Protein AF-A0A1B8P0X5-F1 (afdb_monomer_lite)

Organism: Halomonas elongata (NCBI:txid2746)

pLDDT: mean 82.79, std 17.25, range [41.31, 97.12]

Structure (mmCIF, N/CA/C/O backbone):
data_AF-A0A1B8P0X5-F1
#
_entry.id   AF-A0A1B8P0X5-F1
#
loop_
_atom_site.group_PDB
_atom_site.id
_atom_site.type_symbol
_atom_site.label_atom_id
_atom_site.label_alt_id
_atom_site.label_comp_id
_atom_site.label_asym_id
_atom_site.label_entity_id
_atom_site.label_seq_id
_atom_site.pdbx_PDB_ins_code
_atom_site.Cartn_x
_atom_site.Cartn_y
_atom_site.Cartn_z
_atom_site.occupancy
_atom_site.B_iso_or_equiv
_atom_site.auth_seq_id
_atom_site.auth_comp_id
_atom_site.auth_asym_id
_atom_site.auth_atom_id
_atom_site.pdbx_PDB_model_num
ATOM 1 N N . MET A 1 1 ? -9.052 -0.263 -9.896 1.00 55.03 1 MET A N 1
ATOM 2 C CA . MET A 1 1 ? -9.840 -1.357 -9.265 1.00 55.03 1 MET A CA 1
ATOM 3 C C . MET A 1 1 ? -11.222 -0.806 -8.952 1.00 55.03 1 MET A C 1
ATOM 5 O O . MET A 1 1 ? -11.283 0.296 -8.438 1.00 55.03 1 MET A O 1
ATOM 9 N N . GLY A 1 2 ? -12.303 -1.525 -9.270 1.00 65.44 2 GLY A N 1
ATOM 10 C CA . GLY A 1 2 ? -13.667 -1.032 -9.063 1.00 65.44 2 GLY A CA 1
ATOM 11 C C . GLY A 1 2 ? -14.715 -2.145 -9.053 1.00 65.44 2 GLY A C 1
ATOM 12 O O . GLY A 1 2 ? -14.445 -3.288 -9.429 1.00 65.44 2 GLY A O 1
ATOM 13 N N . GLY A 1 3 ? -15.936 -1.839 -8.618 1.00 81.81 3 GLY A N 1
ATOM 14 C CA . GLY A 1 3 ? -17.064 -2.768 -8.729 1.00 81.81 3 GLY A CA 1
ATOM 15 C C . GLY A 1 3 ? -17.113 -3.838 -7.632 1.00 81.81 3 GLY A C 1
ATOM 16 O O . GLY A 1 3 ? -17.113 -3.524 -6.446 1.00 81.81 3 GLY A O 1
ATOM 17 N N . ALA A 1 4 ? -17.271 -5.115 -7.999 1.00 87.31 4 ALA A N 1
ATOM 18 C CA . ALA A 1 4 ? -17.548 -6.180 -7.025 1.00 87.31 4 ALA A CA 1
ATOM 19 C C . ALA A 1 4 ? -16.382 -6.444 -6.058 1.00 87.31 4 ALA A C 1
ATOM 21 O O . ALA A 1 4 ? -16.623 -6.708 -4.882 1.00 87.31 4 ALA A O 1
ATOM 22 N N . TYR A 1 5 ? -15.143 -6.341 -6.544 1.00 85.75 5 TYR A N 1
ATOM 23 C CA . TYR A 1 5 ? -13.946 -6.558 -5.735 1.00 85.75 5 TYR A CA 1
ATOM 24 C C . TYR A 1 5 ? -13.757 -5.453 -4.689 1.00 85.75 5 TYR A C 1
ATOM 26 O O . TYR A 1 5 ? -13.613 -5.744 -3.507 1.00 85.75 5 TYR A O 1
ATOM 34 N N . GLU A 1 6 ? -13.869 -4.187 -5.095 1.00 87.31 6 GLU A N 1
ATOM 35 C CA . GLU A 1 6 ? -13.819 -3.041 -4.179 1.00 87.31 6 GLU A CA 1
ATOM 36 C C . GLU A 1 6 ? -14.911 -3.135 -3.103 1.00 87.31 6 GLU A C 1
ATOM 38 O O . GLU A 1 6 ? -14.628 -3.029 -1.913 1.00 87.31 6 GLU A O 1
ATOM 43 N N . ARG A 1 7 ? -16.153 -3.467 -3.489 1.00 90.12 7 ARG A N 1
ATOM 44 C CA . ARG A 1 7 ? -17.245 -3.680 -2.523 1.00 90.12 7 ARG A CA 1
ATOM 45 C C . ARG A 1 7 ? -16.972 -4.822 -1.545 1.00 90.12 7 ARG A C 1
ATOM 47 O O . ARG A 1 7 ? -17.414 -4.749 -0.399 1.00 90.12 7 ARG A O 1
ATOM 54 N N . ALA A 1 8 ? -16.299 -5.884 -1.987 1.00 92.56 8 ALA A N 1
ATOM 55 C CA . ALA A 1 8 ? -15.920 -6.986 -1.111 1.00 92.56 8 ALA A CA 1
ATOM 56 C C . ALA A 1 8 ? -14.885 -6.525 -0.076 1.00 92.56 8 ALA A C 1
ATOM 58 O O . ALA A 1 8 ? -15.072 -6.784 1.111 1.00 92.56 8 ALA A O 1
ATOM 59 N N . GLN A 1 9 ? -13.862 -5.781 -0.501 1.00 93.44 9 GLN A N 1
ATOM 60 C CA . GLN A 1 9 ? -12.856 -5.213 0.400 1.00 93.44 9 GLN A CA 1
ATOM 61 C C . GLN A 1 9 ? -13.464 -4.204 1.378 1.00 93.44 9 GLN A C 1
ATOM 63 O O . GLN A 1 9 ? -13.203 -4.292 2.576 1.00 93.44 9 GLN A O 1
ATOM 68 N N . GLN A 1 10 ? -14.363 -3.333 0.909 1.00 93.94 10 GLN A N 1
ATOM 69 C CA . GLN A 1 10 ? -15.060 -2.379 1.772 1.00 93.94 10 GLN A CA 1
ATOM 70 C C . GLN A 1 10 ? -15.780 -3.082 2.926 1.00 93.94 10 GLN A C 1
ATOM 72 O O . GLN A 1 10 ? -15.683 -2.659 4.075 1.00 93.94 10 GLN A O 1
ATOM 77 N N . ARG A 1 11 ? -16.503 -4.170 2.630 1.00 94.88 11 ARG A N 1
ATOM 78 C CA . ARG A 1 11 ? -17.287 -4.904 3.632 1.00 94.88 11 ARG A CA 1
ATOM 79 C C . ARG A 1 11 ? -16.433 -5.790 4.532 1.00 94.88 11 ARG A C 1
ATOM 81 O O . ARG A 1 11 ? -16.742 -5.913 5.710 1.00 94.88 11 ARG A O 1
ATOM 88 N N . ALA A 1 12 ? -15.422 -6.450 3.974 1.00 95.50 12 ALA A N 1
ATOM 89 C CA . ALA A 1 12 ? -14.657 -7.464 4.692 1.00 95.50 12 ALA A CA 1
ATOM 90 C C . ALA A 1 12 ? -13.438 -6.899 5.433 1.00 95.50 12 ALA A C 1
ATOM 92 O O . ALA A 1 12 ? -13.010 -7.500 6.414 1.00 95.50 12 ALA A O 1
ATOM 93 N N . LEU A 1 13 ? -12.870 -5.786 4.958 1.00 94.06 13 LEU A N 1
ATOM 94 C CA . LEU A 1 13 ? -11.587 -5.259 5.425 1.00 94.06 13 LEU A CA 1
ATOM 95 C C . LEU A 1 13 ? -11.709 -3.813 5.906 1.00 94.06 13 LEU A C 1
ATOM 97 O O . LEU A 1 13 ? -11.420 -3.541 7.068 1.00 94.06 13 LEU A O 1
ATOM 101 N N . PHE A 1 14 ? -12.160 -2.897 5.044 1.00 95.12 14 PHE A N 1
ATOM 102 C CA . PHE A 1 14 ? -12.044 -1.459 5.312 1.00 95.12 14 PH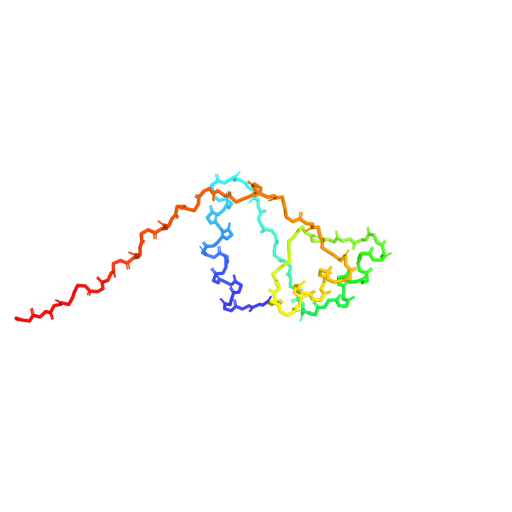E A CA 1
ATOM 103 C C . PHE A 1 14 ? -13.011 -0.988 6.399 1.00 95.12 14 PHE A C 1
ATOM 105 O O . PHE A 1 14 ? -12.576 -0.401 7.383 1.00 95.12 14 PHE A O 1
ATOM 112 N N . ALA A 1 15 ? -14.305 -1.311 6.289 1.00 96.00 15 ALA A N 1
ATOM 113 C CA . ALA A 1 15 ? -15.277 -0.919 7.308 1.00 96.00 15 ALA A CA 1
ATOM 114 C C . ALA A 1 15 ? -14.976 -1.533 8.694 1.00 96.00 15 ALA A C 1
ATOM 116 O O . ALA A 1 15 ? -14.957 -0.771 9.659 1.00 96.00 15 ALA A O 1
ATOM 117 N N . PRO A 1 16 ? -14.653 -2.840 8.829 1.00 96.69 16 PRO A N 1
ATOM 118 C CA . PRO A 1 16 ? -14.245 -3.406 10.119 1.00 96.69 16 PRO A CA 1
ATOM 119 C C . PRO A 1 16 ? -12.964 -2.783 10.688 1.00 96.69 16 PRO A C 1
ATOM 121 O O . PRO A 1 16 ? -12.859 -2.588 11.897 1.00 96.69 16 PRO A O 1
ATOM 124 N N . PHE A 1 17 ? -11.985 -2.459 9.836 1.00 95.38 17 PHE A N 1
ATOM 125 C CA . PHE A 1 17 ? -10.767 -1.772 10.265 1.00 95.38 17 PHE A CA 1
ATOM 126 C C . PHE A 1 17 ? -11.076 -0.374 10.807 1.00 95.38 17 PHE A C 1
ATOM 128 O O . PHE A 1 17 ? -10.630 -0.032 11.904 1.00 95.38 17 PHE A O 1
ATOM 135 N N . THR A 1 18 ? -11.874 0.413 10.082 1.00 97.12 18 THR A N 1
ATOM 136 C CA . THR A 1 18 ? -12.291 1.748 10.521 1.00 97.12 18 THR A CA 1
ATOM 137 C C . THR A 1 18 ? -13.118 1.681 11.802 1.00 97.12 18 THR A C 1
ATOM 139 O O . THR A 1 18 ? -12.893 2.483 12.700 1.00 97.12 18 THR A O 1
ATOM 142 N N . GLU A 1 19 ? -14.016 0.704 11.947 1.00 97.00 19 GLU A N 1
ATOM 143 C CA . GLU A 1 19 ? -14.784 0.502 13.183 1.00 97.00 19 GLU A CA 1
ATOM 144 C C . GLU A 1 19 ? -13.874 0.182 14.381 1.00 97.00 19 GLU A C 1
ATOM 146 O O . GLU A 1 19 ? -14.057 0.738 15.463 1.00 97.00 19 GLU A O 1
ATOM 151 N N . ALA A 1 20 ? -12.866 -0.675 14.195 1.00 96.00 20 ALA A N 1
ATOM 152 C CA . ALA A 1 20 ? -11.983 -1.101 15.279 1.00 96.00 20 ALA A CA 1
ATOM 153 C C . ALA A 1 20 ? -10.923 -0.056 15.667 1.00 96.00 20 ALA A C 1
ATOM 155 O O . ALA A 1 20 ? -10.454 -0.058 16.806 1.00 96.00 20 ALA A O 1
ATOM 156 N N . THR A 1 21 ? -10.505 0.799 14.730 1.00 96.75 21 THR A N 1
ATOM 157 C CA . THR A 1 21 ? -9.363 1.716 14.917 1.00 96.75 21 THR A CA 1
ATOM 158 C C . THR A 1 21 ? -9.743 3.193 14.915 1.00 96.75 21 THR A C 1
ATOM 160 O O . THR A 1 21 ? -8.967 4.018 15.389 1.00 96.75 21 THR A O 1
ATOM 163 N N . GLY A 1 22 ? -10.909 3.542 14.369 1.00 96.94 22 GLY A N 1
ATOM 164 C CA . GLY A 1 22 ? -11.305 4.922 14.087 1.00 96.94 22 GLY A CA 1
ATOM 165 C C . GLY A 1 22 ? -10.592 5.555 12.886 1.00 96.94 22 GLY A C 1
ATOM 166 O O . GLY A 1 22 ? -10.851 6.718 12.591 1.00 96.94 22 GLY A O 1
ATOM 167 N N . ILE A 1 23 ? -9.710 4.827 12.189 1.00 96.75 23 ILE A N 1
ATOM 168 C CA . ILE A 1 23 ? -8.954 5.345 11.043 1.00 96.75 23 ILE A CA 1
ATOM 169 C C . ILE A 1 23 ? -9.793 5.165 9.765 1.00 96.75 23 ILE A C 1
ATOM 171 O O . ILE A 1 23 ? -10.133 4.025 9.421 1.00 96.75 23 ILE A O 1
ATOM 175 N N . PRO A 1 24 ? -10.157 6.250 9.054 1.00 95.25 24 PRO A N 1
ATOM 176 C CA . PRO A 1 24 ? -10.890 6.144 7.799 1.00 95.25 24 PRO A CA 1
ATOM 177 C C . PRO A 1 24 ? -10.003 5.550 6.701 1.00 95.25 24 PRO A C 1
ATOM 179 O O . PRO A 1 24 ? -8.801 5.795 6.660 1.00 95.25 24 PRO A O 1
ATOM 182 N N . VAL A 1 25 ? -10.611 4.776 5.802 1.00 94.81 25 VAL A N 1
ATOM 183 C CA . VAL A 1 25 ? -9.952 4.281 4.588 1.00 94.81 25 VAL A CA 1
ATOM 184 C C . VAL A 1 25 ? -10.536 5.019 3.394 1.00 94.81 25 VAL A C 1
ATOM 186 O O . VAL A 1 25 ? -11.716 4.853 3.078 1.00 94.81 25 VAL A O 1
ATOM 189 N N . GLU A 1 26 ? -9.707 5.822 2.736 1.00 92.50 26 GLU A N 1
ATOM 190 C CA . GLU A 1 26 ? -10.030 6.449 1.458 1.00 92.50 26 GLU A CA 1
ATOM 191 C C . GLU A 1 26 ? -9.536 5.543 0.330 1.00 92.50 26 GLU A C 1
ATOM 193 O O . GLU A 1 26 ? -8.398 5.075 0.337 1.00 92.50 26 GLU A O 1
ATOM 198 N N . VAL A 1 27 ? -10.426 5.224 -0.610 1.00 89.50 27 VAL A N 1
ATOM 199 C CA . VAL A 1 27 ? -10.130 4.290 -1.698 1.00 89.50 27 VAL A CA 1
ATOM 200 C C . VAL A 1 27 ? -10.052 5.069 -2.995 1.00 89.50 27 VAL A C 1
ATOM 202 O O . VAL A 1 27 ? -11.054 5.611 -3.459 1.00 89.50 27 VAL A O 1
ATOM 205 N N . GLU A 1 28 ? -8.875 5.067 -3.608 1.00 87.25 28 GLU A N 1
ATOM 206 C CA . GLU A 1 28 ? -8.691 5.596 -4.952 1.00 87.25 28 GLU A CA 1
ATOM 207 C C . GLU A 1 28 ? -8.639 4.480 -5.992 1.00 87.25 28 GLU A C 1
ATOM 209 O O . GLU A 1 28 ? -8.104 3.386 -5.768 1.00 87.25 28 GLU A O 1
ATOM 214 N N . GLN A 1 29 ? -9.204 4.756 -7.168 1.00 79.56 29 GLN A N 1
ATOM 215 C CA . GLN A 1 29 ? -9.111 3.818 -8.272 1.00 79.56 29 GLN A CA 1
ATOM 216 C C . GLN A 1 29 ? -7.741 3.914 -8.924 1.00 79.56 29 GLN A C 1
ATOM 218 O O . GLN A 1 29 ? -7.448 4.832 -9.678 1.00 79.56 29 GLN A O 1
ATOM 223 N N . TYR A 1 30 ? -6.939 2.888 -8.672 1.00 74.44 30 TYR A N 1
ATOM 224 C CA . TYR A 1 30 ? -5.708 2.640 -9.398 1.00 74.44 30 TYR A CA 1
ATOM 225 C C . TYR A 1 30 ? -5.968 1.715 -10.594 1.00 74.44 30 TYR A C 1
ATOM 227 O O . TYR A 1 30 ? -6.468 0.591 -10.423 1.00 74.44 30 TYR A O 1
ATOM 235 N N . ASP A 1 31 ? -5.634 2.174 -11.802 1.00 73.19 31 ASP A N 1
ATOM 236 C CA . ASP A 1 31 ? -5.835 1.429 -13.056 1.00 73.19 31 ASP A CA 1
ATOM 237 C C . ASP A 1 31 ? -4.794 0.320 -13.276 1.00 73.19 31 ASP A C 1
ATOM 239 O O . ASP A 1 31 ? -4.962 -0.554 -14.131 1.00 73.19 31 ASP A O 1
ATOM 243 N N . GLY A 1 32 ? -3.761 0.278 -12.432 1.00 72.44 32 GLY A N 1
ATOM 244 C CA . GLY A 1 32 ? -2.793 -0.808 -12.387 1.00 72.44 32 GLY A CA 1
ATOM 245 C C . GLY A 1 32 ? -1.507 -0.538 -13.165 1.00 72.44 32 GLY A C 1
ATOM 246 O O . GLY A 1 32 ? -1.350 0.428 -13.906 1.00 72.44 32 GLY A O 1
ATOM 247 N N . GLY A 1 33 ? -0.553 -1.451 -12.988 1.00 83.19 33 GLY A N 1
ATOM 248 C CA . GLY A 1 33 ? 0.808 -1.327 -13.505 1.00 83.19 33 GLY A CA 1
ATOM 249 C C . GLY A 1 33 ? 1.764 -0.874 -12.407 1.00 83.19 33 GLY A C 1
ATOM 250 O O . GLY A 1 33 ? 1.486 -1.081 -11.234 1.00 83.19 33 GLY A O 1
ATOM 251 N N . ILE A 1 34 ? 2.919 -0.334 -12.792 1.00 93.19 34 ILE A N 1
ATOM 252 C CA . ILE A 1 34 ? 3.841 0.376 -11.882 1.00 93.19 34 ILE A CA 1
ATOM 253 C C . ILE A 1 34 ? 4.354 1.683 -12.509 1.00 93.19 34 ILE A C 1
ATOM 255 O O . ILE A 1 34 ? 5.195 2.358 -11.933 1.00 93.19 34 ILE A O 1
ATOM 259 N N . ALA A 1 35 ? 3.879 2.039 -13.711 1.00 93.06 35 ALA A N 1
ATOM 260 C CA . ALA A 1 35 ? 4.357 3.210 -14.446 1.00 93.06 35 ALA A CA 1
ATOM 261 C C . ALA A 1 35 ? 3.940 4.519 -13.764 1.00 93.06 35 ALA A C 1
ATOM 263 O O . ALA A 1 35 ? 4.756 5.422 -13.617 1.00 93.06 35 ALA A O 1
ATOM 264 N N . GLU A 1 36 ? 2.690 4.590 -13.312 1.00 90.56 36 GLU A N 1
ATOM 265 C CA . GLU A 1 36 ? 2.187 5.722 -12.537 1.00 90.56 36 GLU A CA 1
ATOM 266 C C . GLU A 1 36 ? 2.876 5.833 -11.176 1.00 90.56 36 GLU A C 1
ATOM 268 O O . GLU A 1 36 ? 3.326 6.918 -10.829 1.00 90.56 36 GLU A O 1
ATOM 273 N N . LEU A 1 37 ? 3.070 4.714 -10.467 1.00 92.56 37 LEU A N 1
ATOM 274 C CA . LEU A 1 37 ? 3.847 4.702 -9.227 1.00 92.56 37 LEU A CA 1
ATOM 275 C C . LEU A 1 37 ? 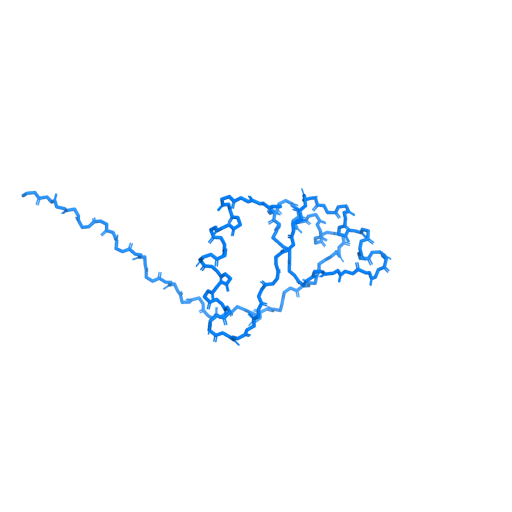5.274 5.216 -9.465 1.00 92.56 37 LEU A C 1
ATOM 277 O O . LEU A 1 37 ? 5.762 6.053 -8.715 1.00 92.56 37 LEU A O 1
ATOM 281 N N . ARG A 1 38 ? 5.934 4.764 -10.538 1.00 94.44 38 ARG A N 1
ATOM 282 C CA . ARG A 1 38 ? 7.275 5.234 -10.906 1.00 94.44 38 ARG A CA 1
ATOM 283 C C . ARG A 1 38 ? 7.301 6.744 -11.140 1.00 94.44 38 ARG A C 1
ATOM 285 O O . ARG A 1 38 ? 8.237 7.397 -10.695 1.00 94.44 38 ARG A O 1
ATOM 292 N N . ARG A 1 39 ? 6.293 7.286 -11.833 1.00 94.00 39 ARG A N 1
ATOM 293 C CA . ARG A 1 39 ? 6.154 8.730 -12.059 1.00 94.00 39 ARG A CA 1
ATOM 294 C C . ARG A 1 39 ? 5.974 9.472 -10.731 1.00 94.00 39 ARG A C 1
ATOM 296 O O . ARG A 1 39 ? 6.767 10.359 -10.448 1.00 94.00 39 ARG A O 1
ATOM 303 N N . ALA A 1 40 ? 5.015 9.050 -9.910 1.00 92.81 40 ALA A N 1
ATOM 304 C CA . ALA A 1 40 ? 4.713 9.654 -8.612 1.00 92.81 40 ALA A CA 1
ATOM 305 C C . ALA A 1 40 ? 5.940 9.682 -7.682 1.00 92.81 40 ALA A C 1
ATOM 307 O O . ALA A 1 40 ? 6.281 10.718 -7.120 1.00 92.81 40 ALA A O 1
ATOM 308 N N . VAL A 1 41 ? 6.673 8.566 -7.591 1.00 94.50 41 VAL A N 1
ATOM 309 C CA . VAL A 1 41 ? 7.913 8.478 -6.801 1.00 94.50 41 VAL A CA 1
ATOM 310 C C . VAL A 1 41 ? 9.007 9.390 -7.365 1.00 94.50 41 VAL A C 1
ATOM 312 O O . VAL A 1 41 ? 9.705 10.046 -6.598 1.00 94.50 41 VAL A O 1
ATOM 315 N N . ALA A 1 42 ? 9.163 9.461 -8.692 1.00 95.06 42 ALA A N 1
ATOM 316 C CA . ALA A 1 42 ? 10.158 10.329 -9.324 1.00 95.06 42 ALA A CA 1
ATOM 317 C C . ALA A 1 42 ? 9.850 11.826 -9.138 1.00 95.06 42 ALA A C 1
ATOM 319 O O . ALA A 1 42 ? 10.773 12.634 -9.042 1.00 95.06 42 ALA A O 1
ATOM 320 N N . GLU A 1 43 ? 8.568 12.185 -9.088 1.00 95.94 43 GLU A N 1
ATOM 321 C CA . GLU A 1 43 ? 8.080 13.549 -8.857 1.00 95.94 43 GLU A CA 1
ATOM 322 C C . GLU A 1 43 ? 8.055 13.918 -7.364 1.00 95.94 43 GLU A C 1
ATOM 324 O O . GLU A 1 43 ? 8.003 15.099 -7.025 1.00 95.94 43 GLU A O 1
ATOM 329 N N . GLY A 1 44 ? 8.150 12.927 -6.469 1.00 93.94 44 GLY A N 1
ATOM 330 C CA . GLY A 1 44 ? 8.002 13.119 -5.026 1.00 93.94 44 GLY A CA 1
ATOM 331 C C . GLY A 1 44 ? 6.562 13.430 -4.603 1.00 93.94 44 GLY A C 1
ATOM 332 O O . GLY A 1 44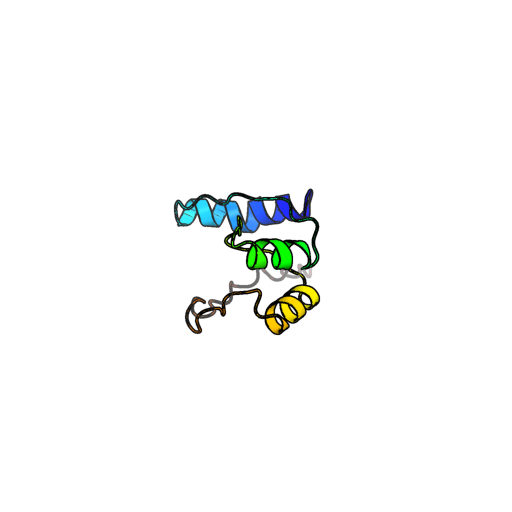 ? 6.356 13.949 -3.509 1.00 93.94 44 GLY A O 1
ATOM 333 N N . ASP A 1 45 ? 5.589 13.122 -5.460 1.00 93.06 45 ASP A N 1
ATOM 334 C CA . ASP A 1 45 ? 4.163 13.395 -5.271 1.00 93.06 45 ASP A CA 1
ATOM 335 C C . ASP A 1 45 ? 3.393 12.071 -5.249 1.00 93.06 45 ASP A C 1
ATOM 337 O O . ASP A 1 45 ? 2.797 11.634 -6.235 1.00 93.06 45 ASP A O 1
ATOM 341 N N . VAL A 1 46 ? 3.504 11.361 -4.124 1.00 90.69 46 VAL A N 1
ATOM 342 C CA . VAL A 1 46 ? 2.822 10.083 -3.899 1.00 90.69 46 VAL A CA 1
ATOM 343 C C . VAL A 1 46 ? 1.589 10.342 -3.043 1.00 90.69 46 VAL A C 1
ATOM 345 O O . VAL A 1 46 ? 1.701 10.608 -1.851 1.00 90.69 46 VAL A O 1
ATOM 348 N N . ALA A 1 47 ? 0.410 10.240 -3.656 1.00 89.38 47 ALA A N 1
ATOM 349 C CA . ALA A 1 47 ? -0.872 10.467 -2.987 1.00 89.38 47 ALA A CA 1
ATOM 350 C C . ALA A 1 47 ? -1.391 9.249 -2.194 1.00 89.38 47 ALA A C 1
ATOM 352 O O . ALA A 1 47 ? -2.418 9.348 -1.528 1.00 89.38 47 ALA A O 1
ATOM 353 N N . TRP A 1 48 ? -0.716 8.095 -2.276 1.00 91.56 48 TRP A N 1
ATOM 354 C CA . TRP A 1 48 ? -1.194 6.831 -1.707 1.00 91.56 48 TRP A CA 1
ATOM 355 C C . TRP A 1 48 ? -0.294 6.314 -0.588 1.00 91.56 48 TRP A C 1
ATOM 357 O O . TRP A 1 48 ? 0.915 6.187 -0.769 1.00 91.56 48 TRP A O 1
ATOM 367 N N . ASP A 1 49 ? -0.912 5.878 0.510 1.00 93.19 49 ASP A N 1
ATOM 368 C CA . ASP A 1 49 ? -0.218 5.185 1.603 1.00 93.19 49 ASP A CA 1
ATOM 369 C C . ASP A 1 49 ? -0.091 3.668 1.363 1.00 93.19 49 ASP A C 1
ATOM 371 O O . ASP A 1 49 ? 0.858 3.024 1.810 1.00 93.19 49 ASP A O 1
ATOM 375 N N . LEU A 1 50 ? -1.066 3.066 0.669 1.00 91.62 50 LEU A N 1
ATOM 376 C CA . LEU A 1 50 ? -1.143 1.624 0.428 1.00 91.62 50 LEU A CA 1
ATOM 377 C C . LEU A 1 50 ? -1.719 1.335 -0.960 1.00 91.62 50 LEU A C 1
ATOM 379 O O . LEU A 1 50 ? -2.760 1.868 -1.333 1.00 91.62 50 LEU A O 1
ATOM 383 N N . ILE A 1 51 ? -1.077 0.428 -1.700 1.00 90.81 51 ILE A N 1
ATOM 384 C CA . ILE A 1 51 ? -1.521 0.009 -3.035 1.00 90.81 51 ILE A CA 1
ATOM 385 C C . ILE A 1 51 ? -1.736 -1.507 -3.048 1.00 90.81 51 ILE A C 1
ATOM 387 O O . ILE A 1 51 ? -0.819 -2.275 -2.753 1.00 90.81 51 ILE A O 1
ATOM 391 N N . ASP A 1 52 ? -2.936 -1.945 -3.439 1.00 89.25 52 ASP A N 1
ATOM 392 C CA . ASP A 1 52 ? -3.198 -3.353 -3.754 1.00 89.25 52 ASP A CA 1
ATOM 393 C C . ASP A 1 52 ? -2.583 -3.699 -5.118 1.00 89.25 52 ASP A C 1
ATOM 395 O O . ASP A 1 52 ? -2.925 -3.122 -6.154 1.00 89.25 52 ASP A O 1
ATOM 399 N N . MET A 1 53 ? -1.649 -4.646 -5.112 1.00 90.25 53 MET A N 1
ATOM 400 C CA . MET A 1 53 ? -0.882 -5.056 -6.278 1.00 90.25 53 MET A CA 1
ATOM 401 C C . MET A 1 53 ? -0.992 -6.559 -6.494 1.00 90.25 53 MET A C 1
ATOM 403 O O . MET A 1 53 ? -0.915 -7.366 -5.567 1.00 90.25 53 MET A O 1
ATOM 407 N N . THR A 1 54 ? -1.014 -6.973 -7.760 1.00 91.31 54 THR A N 1
ATOM 408 C CA . THR A 1 54 ? -0.728 -8.374 -8.079 1.00 91.31 54 THR A CA 1
ATOM 409 C C . THR A 1 54 ? 0.700 -8.730 -7.659 1.00 91.31 54 THR A C 1
ATOM 411 O O . THR A 1 54 ? 1.611 -7.898 -7.680 1.00 91.31 54 THR A O 1
ATOM 414 N N . ARG A 1 55 ? 0.947 -10.013 -7.369 1.00 92.75 55 ARG A N 1
ATOM 415 C CA . ARG A 1 55 ? 2.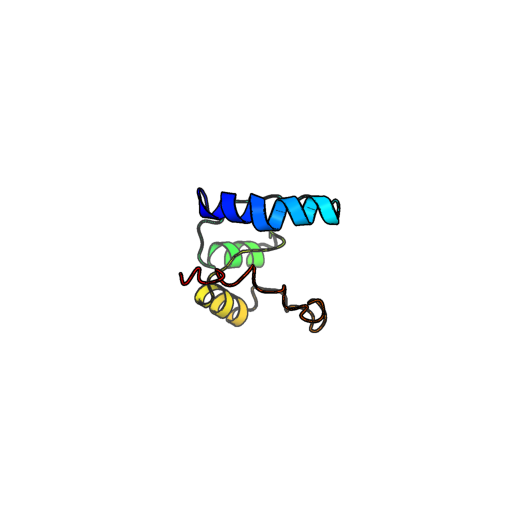288 -10.507 -7.007 1.00 92.75 55 ARG A CA 1
ATOM 416 C C . ARG A 1 55 ? 3.374 -10.100 -8.013 1.00 92.75 55 ARG A C 1
ATOM 418 O O . ARG A 1 55 ? 4.505 -9.832 -7.614 1.00 92.75 55 ARG A O 1
ATOM 425 N N . SER A 1 56 ? 3.058 -10.101 -9.307 1.00 94.31 56 SER A N 1
ATOM 426 C CA . SER A 1 56 ? 4.012 -9.735 -10.359 1.00 94.31 56 SER A CA 1
ATOM 427 C C . SER A 1 56 ? 4.339 -8.239 -10.345 1.00 94.31 56 SER A C 1
ATOM 429 O O . SER A 1 56 ? 5.507 -7.887 -10.479 1.00 94.31 56 SER A O 1
ATOM 431 N N . GLN A 1 57 ? 3.341 -7.375 -10.124 1.00 93.75 57 GLN A N 1
ATOM 432 C CA . GLN A 1 57 ? 3.544 -5.927 -9.985 1.00 93.75 57 GLN A CA 1
ATOM 433 C C . GLN A 1 57 ? 4.379 -5.601 -8.748 1.00 93.75 57 GLN A C 1
ATOM 435 O O . GLN A 1 57 ? 5.379 -4.903 -8.873 1.00 93.75 57 GLN A O 1
ATOM 440 N N . ALA A 1 58 ? 4.040 -6.185 -7.594 1.00 93.44 58 ALA A N 1
ATOM 441 C CA . ALA A 1 58 ? 4.786 -5.974 -6.354 1.00 93.44 58 ALA A CA 1
ATOM 442 C C . ALA A 1 58 ? 6.268 -6.348 -6.512 1.00 93.44 58 ALA A C 1
ATOM 444 O O . ALA A 1 58 ? 7.148 -5.583 -6.135 1.00 93.44 58 ALA A O 1
ATOM 445 N N . LYS A 1 59 ? 6.570 -7.487 -7.154 1.00 95.06 59 LYS A N 1
ATOM 446 C CA . LYS A 1 59 ? 7.959 -7.889 -7.436 1.00 95.06 59 LYS A CA 1
ATOM 447 C C . LYS A 1 59 ? 8.708 -6.888 -8.312 1.00 95.06 59 LYS A C 1
ATOM 449 O O . LYS A 1 59 ? 9.873 -6.616 -8.038 1.00 95.06 59 LYS A O 1
ATOM 454 N N . ALA A 1 60 ? 8.064 -6.384 -9.362 1.00 95.69 60 ALA A N 1
ATOM 455 C CA . ALA A 1 60 ? 8.672 -5.397 -10.246 1.00 95.69 60 ALA A CA 1
ATOM 456 C C . ALA A 1 60 ? 8.914 -4.068 -9.510 1.00 95.69 60 ALA A C 1
ATOM 458 O O . ALA A 1 60 ? 10.017 -3.537 -9.567 1.00 95.69 60 ALA A O 1
ATOM 459 N N . ALA A 1 61 ? 7.936 -3.593 -8.735 1.00 95.38 61 ALA A N 1
ATOM 460 C CA . ALA A 1 61 ? 8.062 -2.377 -7.935 1.00 95.38 61 ALA A CA 1
ATOM 461 C C . ALA A 1 61 ? 9.168 -2.485 -6.867 1.00 95.38 61 ALA A C 1
ATOM 463 O O . ALA A 1 61 ? 9.958 -1.557 -6.706 1.00 95.38 61 ALA A O 1
ATOM 464 N N . CYS A 1 62 ? 9.290 -3.636 -6.191 1.00 95.31 62 CYS A N 1
ATOM 465 C CA . CYS A 1 62 ? 10.390 -3.888 -5.257 1.00 95.31 62 CYS A CA 1
ATOM 466 C C . CYS A 1 62 ? 11.762 -3.856 -5.946 1.00 95.31 62 CYS A C 1
ATOM 468 O O . CYS A 1 62 ? 12.701 -3.293 -5.394 1.00 95.31 62 CYS A O 1
ATOM 470 N N . ALA A 1 63 ? 11.894 -4.446 -7.140 1.00 96.88 63 ALA A N 1
ATOM 471 C CA . ALA A 1 63 ? 13.162 -4.465 -7.876 1.00 96.88 63 A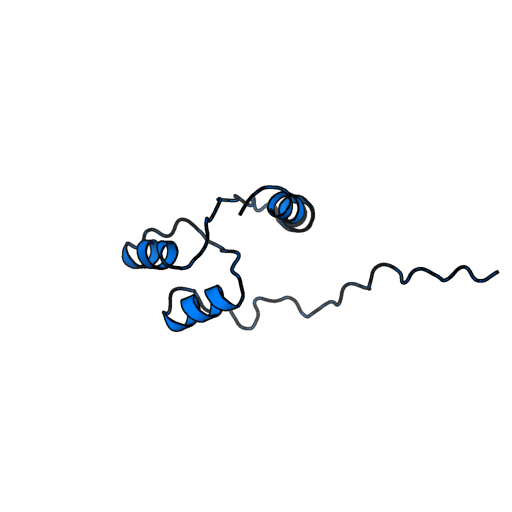LA A CA 1
ATOM 472 C C . ALA A 1 63 ? 13.629 -3.060 -8.298 1.00 96.88 63 ALA A C 1
ATOM 474 O O . ALA A 1 63 ? 14.825 -2.830 -8.461 1.00 96.88 63 ALA A O 1
ATOM 475 N N . GLU A 1 64 ? 12.688 -2.129 -8.451 1.00 96.81 64 GLU A N 1
ATOM 476 C CA . GLU A 1 64 ? 12.942 -0.731 -8.801 1.00 96.81 64 GLU A CA 1
ATOM 477 C C . GLU A 1 64 ? 13.018 0.202 -7.578 1.00 96.81 64 GLU A C 1
ATOM 479 O O . GLU A 1 64 ? 13.179 1.406 -7.746 1.00 96.81 64 GLU A O 1
ATOM 484 N N . ASN A 1 65 ? 12.944 -0.335 -6.352 1.00 95.38 65 ASN A N 1
ATOM 485 C CA . ASN A 1 65 ? 12.909 0.433 -5.098 1.00 95.38 65 ASN A CA 1
ATOM 486 C C . ASN A 1 65 ? 11.764 1.463 -5.034 1.00 95.38 65 ASN A C 1
ATOM 488 O O . ASN A 1 65 ? 11.927 2.546 -4.480 1.00 95.38 65 ASN A O 1
ATOM 492 N N . LEU A 1 66 ? 10.600 1.125 -5.595 1.00 95.50 66 LEU A N 1
ATOM 493 C CA . LEU A 1 66 ? 9.418 1.997 -5.599 1.00 95.50 66 LEU A CA 1
ATOM 494 C C . LEU A 1 66 ? 8.525 1.832 -4.359 1.00 95.50 66 LEU A C 1
ATOM 496 O O . LEU A 1 66 ? 7.525 2.530 -4.241 1.00 95.50 66 LEU A O 1
ATOM 500 N N . LEU A 1 67 ? 8.833 0.875 -3.480 1.00 94.44 67 LEU A N 1
ATOM 501 C CA . LEU A 1 67 ? 8.028 0.532 -2.307 1.00 94.44 67 LEU A CA 1
ATOM 502 C C . LEU A 1 67 ? 8.885 0.566 -1.047 1.00 94.44 67 LEU A C 1
ATOM 504 O O . LEU A 1 67 ? 10.030 0.105 -1.057 1.00 94.44 67 LEU A O 1
ATOM 508 N N . GLU A 1 68 ? 8.298 1.028 0.051 1.00 92.62 68 GLU A N 1
ATOM 509 C CA . GLU A 1 68 ? 8.928 0.935 1.362 1.00 92.62 68 GLU A CA 1
ATOM 510 C C . GLU A 1 68 ? 8.969 -0.524 1.857 1.00 92.62 68 GLU A C 1
ATOM 512 O O . GLU A 1 68 ? 7.992 -1.270 1.705 1.00 92.62 68 GLU A O 1
ATOM 517 N N . PRO A 1 69 ? 10.082 -0.974 2.466 1.00 90.94 69 PRO A N 1
ATOM 518 C CA . PRO A 1 69 ? 10.137 -2.282 3.102 1.00 90.94 69 PRO A CA 1
ATOM 519 C C . PRO A 1 69 ? 9.165 -2.366 4.281 1.00 90.94 69 PRO A C 1
ATOM 521 O O . PRO A 1 69 ? 9.173 -1.521 5.175 1.00 90.94 69 PRO A O 1
ATOM 524 N N . LEU A 1 70 ? 8.388 -3.446 4.345 1.00 86.00 70 LEU A N 1
ATOM 525 C CA . LEU A 1 70 ? 7.572 -3.729 5.522 1.00 86.00 70 LEU A CA 1
ATOM 526 C C . LEU A 1 70 ? 8.465 -4.064 6.724 1.00 86.00 70 LEU A C 1
ATOM 528 O O . LEU A 1 70 ? 9.387 -4.879 6.622 1.00 86.00 70 LEU A O 1
ATOM 532 N N . ALA A 1 71 ? 8.166 -3.473 7.883 1.00 85.25 71 ALA A N 1
ATOM 533 C CA . ALA A 1 71 ? 8.895 -3.767 9.112 1.00 85.25 71 ALA A CA 1
ATOM 534 C C . ALA A 1 71 ? 8.719 -5.252 9.508 1.00 85.25 71 ALA A C 1
ATOM 536 O O . ALA A 1 71 ? 7.600 -5.766 9.456 1.00 85.25 71 ALA A O 1
ATOM 537 N N . PRO A 1 72 ? 9.768 -5.958 9.975 1.00 78.06 72 PRO A N 1
ATOM 538 C CA . PRO A 1 72 ? 9.686 -7.389 10.302 1.00 78.06 72 PRO A CA 1
ATOM 539 C C . PRO A 1 72 ? 8.624 -7.767 11.350 1.00 78.06 72 PRO A C 1
ATOM 541 O O . PRO A 1 72 ? 8.221 -8.923 11.431 1.00 78.06 72 PRO A O 1
ATOM 544 N N . ASN A 1 73 ? 8.181 -6.807 12.165 1.00 80.56 73 ASN A N 1
ATOM 545 C CA . ASN A 1 73 ? 7.215 -6.983 13.249 1.00 80.56 73 ASN A CA 1
ATOM 546 C C . ASN A 1 73 ? 5.857 -6.308 12.983 1.00 80.56 73 ASN A C 1
ATOM 548 O O . ASN A 1 73 ? 5.056 -6.191 13.907 1.00 80.56 73 ASN A O 1
ATOM 552 N N . CYS A 1 74 ? 5.584 -5.858 11.752 1.00 75.12 74 CYS A N 1
ATOM 553 C CA . CYS A 1 74 ? 4.324 -5.178 11.430 1.00 75.12 74 CYS A CA 1
ATOM 554 C C . CYS A 1 74 ? 3.105 -6.114 11.381 1.00 75.12 74 CYS A C 1
ATOM 556 O O . CYS A 1 74 ? 1.976 -5.649 11.246 1.00 75.12 74 CYS A O 1
ATOM 558 N N . TRP A 1 75 ? 3.304 -7.430 11.496 1.00 70.25 75 TRP A N 1
ATOM 559 C CA . TRP A 1 75 ? 2.217 -8.404 11.504 1.00 70.25 75 TRP A CA 1
ATOM 560 C C . TRP A 1 75 ? 1.932 -8.884 12.928 1.00 70.25 75 TRP A C 1
ATOM 562 O O . TRP A 1 75 ? 2.867 -9.263 13.642 1.00 70.25 75 TRP A O 1
ATOM 572 N N . PRO A 1 76 ? 0.656 -8.933 13.353 1.00 67.12 76 PRO A N 1
ATOM 573 C CA . PRO A 1 76 ? 0.312 -9.592 14.603 1.00 67.12 76 PRO A CA 1
ATOM 574 C C . PRO A 1 76 ? 0.727 -11.072 14.531 1.00 67.12 76 PRO A C 1
ATOM 576 O O . PRO A 1 76 ? 0.708 -11.662 13.443 1.00 67.12 76 PRO A O 1
ATOM 579 N N . PRO A 1 77 ? 1.080 -11.712 15.664 1.00 62.88 77 PRO A N 1
ATOM 580 C CA . PRO A 1 77 ? 1.322 -13.150 15.688 1.00 62.88 77 PRO A CA 1
ATOM 581 C C . PRO A 1 77 ? 0.112 -13.843 15.064 1.00 62.88 77 PRO A C 1
ATOM 583 O O . PRO A 1 77 ? -1.020 -13.552 15.448 1.00 62.88 77 PRO A O 1
ATOM 586 N N . HIS A 1 78 ? 0.358 -14.694 14.066 1.00 58.00 78 HIS A N 1
ATOM 587 C CA . HIS A 1 78 ? -0.663 -15.370 13.269 1.00 58.00 78 HIS A CA 1
ATOM 588 C C . HIS A 1 78 ? -1.699 -16.063 14.170 1.00 58.00 78 HIS A C 1
ATOM 590 O O . HIS A 1 78 ? -1.578 -17.224 14.548 1.00 58.00 78 HIS A O 1
ATOM 596 N N . ARG A 1 79 ? -2.777 -15.365 14.520 1.00 52.84 79 ARG A N 1
ATOM 597 C CA . ARG A 1 79 ? -3.962 -16.008 15.062 1.00 52.84 79 ARG A CA 1
ATOM 598 C C . ARG A 1 79 ? -4.680 -16.558 13.845 1.00 52.84 79 ARG A C 1
ATOM 600 O O . ARG A 1 79 ? -5.400 -15.823 13.179 1.00 52.84 79 ARG A O 1
ATOM 607 N N . MET A 1 80 ? -4.422 -17.824 13.508 1.00 48.69 80 MET A N 1
ATOM 608 C CA . MET A 1 80 ? -5.258 -18.534 12.542 1.00 48.69 80 MET A CA 1
ATOM 609 C C . MET A 1 80 ? -6.707 -18.338 12.986 1.00 48.69 80 MET A C 1
ATOM 611 O O . MET A 1 80 ? -7.100 -18.835 14.043 1.00 48.69 80 MET A O 1
ATOM 615 N N . ALA A 1 81 ? -7.480 -17.570 12.219 1.00 52.19 81 ALA A N 1
ATOM 616 C CA . ALA A 1 81 ? -8.913 -17.518 12.427 1.00 52.19 81 ALA A CA 1
ATOM 617 C C . ALA A 1 81 ? -9.422 -18.968 12.333 1.00 52.19 81 ALA A C 1
ATOM 619 O O . ALA A 1 81 ? -9.030 -19.682 11.398 1.00 52.19 81 ALA A O 1
ATOM 620 N N . PRO A 1 82 ? -10.222 -19.453 13.298 1.00 44.81 82 PRO A N 1
ATOM 621 C CA . PRO A 1 82 ? -10.826 -20.768 13.168 1.00 44.81 82 PRO A CA 1
ATOM 622 C C . PRO A 1 82 ? -11.595 -20.799 11.847 1.00 44.81 82 PRO A C 1
ATOM 624 O O . PRO A 1 82 ? -12.330 -19.863 11.531 1.00 44.81 82 PRO A O 1
ATOM 627 N N . ARG A 1 83 ? -11.373 -21.848 11.043 1.00 41.31 83 ARG A N 1
ATOM 628 C CA . ARG A 1 83 ? -12.089 -22.016 9.774 1.00 41.31 83 ARG A CA 1
ATOM 629 C C . ARG A 1 83 ? -13.589 -21.940 10.084 1.00 41.31 83 ARG A C 1
ATOM 631 O O . ARG A 1 83 ? -14.024 -22.696 10.957 1.00 41.31 83 ARG A O 1
ATOM 638 N N . PRO A 1 84 ? -14.374 -21.074 9.420 1.00 47.78 84 PRO A N 1
ATOM 639 C CA . PRO A 1 84 ? -15.820 -21.121 9.568 1.00 47.78 84 PRO A CA 1
ATOM 640 C C . PRO A 1 84 ? -16.277 -22.540 9.221 1.00 47.78 84 PRO A C 1
ATOM 642 O O . PRO A 1 84 ? -15.826 -23.095 8.219 1.00 47.78 84 PRO A O 1
ATOM 645 N N . ASN A 1 85 ? -17.057 -23.128 10.135 1.00 44.09 85 ASN A N 1
ATOM 646 C CA . ASN A 1 85 ? -17.482 -24.526 10.195 1.00 44.09 85 ASN A CA 1
ATOM 647 C C . ASN A 1 85 ? -17.345 -25.297 8.876 1.00 44.09 85 ASN A C 1
ATOM 649 O O . ASN A 1 85 ? -18.015 -24.994 7.888 1.00 44.09 85 ASN A O 1
ATOM 653 N N . ALA A 1 86 ? -16.549 -26.371 8.909 1.00 50.81 86 ALA A N 1
ATOM 654 C CA . ALA A 1 86 ? -16.768 -27.486 8.003 1.00 50.81 86 ALA A CA 1
ATOM 655 C C . ALA A 1 86 ? -18.260 -27.832 8.070 1.00 50.81 86 ALA A C 1
ATOM 657 O O . ALA A 1 86 ? -18.800 -28.021 9.162 1.00 50.81 86 ALA A O 1
ATOM 658 N N . ILE A 1 87 ? -18.918 -27.833 6.913 1.00 49.81 87 ILE A N 1
ATOM 659 C CA . ILE A 1 87 ? -20.301 -28.266 6.748 1.00 49.81 87 ILE A CA 1
ATOM 660 C C . ILE A 1 87 ? -20.396 -29.616 7.459 1.00 49.81 87 ILE A C 1
ATOM 662 O O . ILE A 1 87 ? -19.781 -30.589 7.021 1.00 49.81 87 ILE A O 1
ATOM 666 N N . SER A 1 88 ? -21.066 -29.648 8.613 1.00 51.66 88 SER A N 1
ATOM 667 C CA . SER A 1 88 ? -21.321 -30.894 9.318 1.00 51.66 88 SER A CA 1
ATOM 668 C C . SER A 1 88 ? -22.184 -31.708 8.369 1.00 51.66 88 SER A C 1
ATOM 670 O O . SER A 1 88 ? -23.318 -31.332 8.073 1.00 51.66 88 SER A O 1
ATOM 672 N N . SER A 1 89 ? -21.575 -32.734 7.779 1.00 47.22 89 SER A N 1
ATOM 673 C CA . SER A 1 89 ? -22.243 -33.701 6.927 1.00 47.22 89 SER A CA 1
ATOM 674 C C . SER A 1 89 ? -23.418 -34.268 7.714 1.00 47.22 89 SER A C 1
ATOM 676 O O . SER A 1 89 ? -23.229 -35.115 8.582 1.00 47.22 89 SER A O 1
ATOM 678 N N . M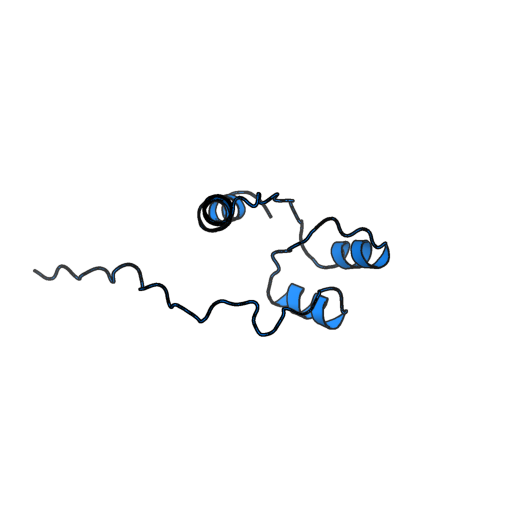ET A 1 90 ? -24.626 -33.793 7.407 1.00 48.59 90 MET A N 1
ATOM 679 C CA . MET A 1 90 ? -25.854 -34.540 7.638 1.00 48.59 90 MET A CA 1
ATOM 680 C C . MET A 1 90 ? -25.734 -35.819 6.810 1.00 48.59 90 MET A C 1
ATOM 682 O O . MET A 1 90 ? -26.005 -35.827 5.611 1.00 48.59 90 MET A O 1
ATOM 686 N N . ALA A 1 91 ? -25.244 -36.879 7.441 1.00 41.47 91 ALA A N 1
ATOM 687 C CA . ALA A 1 91 ? -25.566 -38.229 7.022 1.00 41.47 91 ALA A CA 1
ATOM 688 C C . ALA A 1 91 ? -26.870 -38.623 7.742 1.00 41.47 91 ALA A C 1
ATOM 690 O O . ALA A 1 91 ? -26.996 -38.296 8.927 1.00 41.47 91 ALA A O 1
ATOM 691 N N . PRO A 1 92 ? -27.843 -39.242 7.051 1.00 49.94 92 PRO A N 1
ATOM 692 C CA . PRO A 1 92 ? -28.959 -39.904 7.718 1.00 49.94 92 PRO A CA 1
ATOM 693 C C . PRO A 1 92 ? -28.486 -41.098 8.557 1.00 49.94 92 PRO A C 1
ATOM 695 O O . PRO A 1 92 ? -27.438 -41.695 8.212 1.00 49.94 92 PRO A O 1
#

Foldseek 3Di:
DDDPVVVVCVVPPQVVVCVVPVDHDDDDDDPDACVVLVVCVVVVNDPDPDDDHDPVRVVVCVVVVSDDDDDPPPDDDDPPDPDDDDPPDPDD

Secondary structure (DSSP, 8-state):
--THHHHHHIIIIIHHHHHHH-----------SSHHHHHHHHHT----S-----HHHHHHHHHTT-SPPPPTT-SPP---PPPS--------

Sequence (92 aa):
MGGAYERAQQRALFAPFTEATGIPVEVEQYDGGIAELRRAVAEGDVAWDLIDMTRSQAKAACAENLLEPLAPNCWPPHRMAPRPNAISSMAP

Radius of gyration: 17.91 Å; chains: 1; bounding box: 42×54×30 Å

InterPro domains:
  IPR006059 Bacterial-type extracellular solute-binding protein [PF13416] (12-71)